Protein AF-A0A1H2H738-F1 (afdb_monomer_lite)

pLDDT: mean 83.58, std 12.41, range [50.72, 97.62]

Foldseek 3Di:
DDDDDDDPPPPPPPDDDDPVRVVVVVVVVVVVVVVVVVCVVVVVVVVVQVVLQVVQVVVVVVVVVQLLVQFQADAGDPPRDGRHQQQDFKAFWQKWFAQPVRDIDSDPPPDPDQGAKIWTWIQGNVQKIKIKIAGRHDPDDDRGDDDDDTPDMDIDIGHGDD

Structure (mmCIF, N/CA/C/O backbone):
data_AF-A0A1H2H738-F1
#
_entry.id   AF-A0A1H2H738-F1
#
loop_
_atom_site.group_PDB
_atom_site.id
_atom_site.type_symbol
_atom_site.label_atom_id
_atom_site.label_alt_id
_atom_site.label_comp_id
_atom_site.label_asym_id
_atom_site.label_entity_id
_atom_site.label_seq_id
_atom_site.pdbx_PDB_ins_code
_atom_site.Cartn_x
_atom_site.Cartn_y
_atom_site.Cartn_z
_atom_site.occupancy
_atom_site.B_iso_or_equiv
_atom_site.auth_seq_id
_atom_site.auth_comp_id
_atom_site.auth_asym_id
_atom_site.auth_atom_id
_atom_site.pdbx_PDB_model_num
ATOM 1 N N . MET A 1 1 ? -64.161 -41.188 53.982 1.00 50.72 1 MET A N 1
ATOM 2 C CA . MET A 1 1 ? -62.906 -40.447 54.240 1.00 50.72 1 MET A CA 1
ATOM 3 C C . MET A 1 1 ? -62.630 -39.533 53.056 1.00 50.72 1 MET A C 1
ATOM 5 O O . MET A 1 1 ? -62.429 -40.047 51.968 1.00 50.72 1 MET A O 1
ATOM 9 N N . SER A 1 2 ? -62.674 -38.210 53.239 1.00 53.75 2 SER A N 1
ATOM 10 C CA . SER A 1 2 ? -62.308 -37.240 52.195 1.00 53.75 2 SER A CA 1
ATOM 11 C C . SER A 1 2 ? -60.910 -36.703 52.495 1.00 53.75 2 SER A C 1
ATOM 13 O O . SER A 1 2 ? -60.667 -36.230 53.605 1.00 53.75 2 SER A O 1
ATOM 15 N N . VAL A 1 3 ? -59.985 -36.837 51.545 1.00 65.88 3 VAL A N 1
ATOM 16 C CA . VAL A 1 3 ? -58.597 -36.375 51.671 1.00 65.88 3 VAL A CA 1
ATOM 17 C C . VAL A 1 3 ? -58.499 -35.010 50.997 1.00 65.88 3 VAL A C 1
ATOM 19 O O . VAL A 1 3 ? -58.691 -34.896 49.789 1.00 65.88 3 VAL A O 1
ATOM 22 N N . ASN A 1 4 ? -58.237 -33.965 51.781 1.00 63.06 4 ASN A N 1
ATOM 23 C CA . ASN A 1 4 ? -58.072 -32.605 51.278 1.00 63.06 4 ASN A CA 1
ATOM 24 C C . ASN A 1 4 ? -56.611 -32.395 50.847 1.00 63.06 4 ASN A C 1
ATOM 26 O O . ASN A 1 4 ? -55.714 -32.308 51.687 1.00 63.06 4 ASN A O 1
ATOM 30 N N . VAL A 1 5 ? -56.365 -32.350 49.536 1.00 67.81 5 VAL A N 1
ATOM 31 C CA . VAL A 1 5 ? -55.048 -32.042 48.963 1.00 67.81 5 VAL A CA 1
ATOM 32 C C . VAL A 1 5 ? -54.932 -30.526 48.819 1.00 67.81 5 VAL A C 1
ATOM 34 O O . VAL A 1 5 ? -55.470 -29.923 47.895 1.00 67.81 5 VAL A O 1
ATOM 37 N N . GLY A 1 6 ? -54.228 -29.901 49.763 1.00 60.22 6 GLY A N 1
ATOM 38 C CA . GLY A 1 6 ? -53.941 -28.469 49.741 1.00 60.22 6 GLY A CA 1
ATOM 39 C C . GLY A 1 6 ? -52.920 -28.105 48.662 1.00 60.22 6 GLY A C 1
ATOM 40 O O . GLY A 1 6 ? -51.715 -28.297 48.840 1.00 60.22 6 GLY A O 1
ATOM 41 N N . SER A 1 7 ? -53.398 -27.528 47.562 1.00 71.12 7 SER A N 1
ATOM 42 C CA . SER A 1 7 ? -52.594 -26.955 46.480 1.00 71.12 7 SER A CA 1
ATOM 43 C C . SER A 1 7 ? -51.772 -25.761 46.983 1.00 71.12 7 SER A C 1
ATOM 45 O O . SER A 1 7 ? -52.271 -24.639 47.085 1.00 71.12 7 SER A O 1
ATOM 47 N N . ARG A 1 8 ? -50.488 -25.971 47.299 1.00 69.00 8 ARG A N 1
ATOM 48 C CA . ARG A 1 8 ? -49.566 -24.875 47.635 1.00 69.00 8 ARG A CA 1
ATOM 49 C C . ARG A 1 8 ? -49.200 -24.102 46.368 1.00 69.00 8 ARG A C 1
ATOM 51 O O . ARG A 1 8 ? -48.301 -24.486 45.627 1.00 69.00 8 ARG A O 1
ATOM 58 N N . HIS A 1 9 ? -49.886 -22.985 46.147 1.00 66.25 9 HIS A N 1
ATOM 59 C CA . HIS A 1 9 ? -49.527 -21.981 45.149 1.00 66.25 9 HIS A CA 1
ATOM 60 C C . HIS A 1 9 ? -48.163 -21.368 45.515 1.00 66.25 9 HIS A C 1
ATOM 62 O O . HIS A 1 9 ? -48.069 -20.446 46.327 1.00 66.25 9 HIS A O 1
ATOM 68 N N . ARG A 1 10 ? -47.075 -21.893 44.942 1.00 68.75 10 ARG A N 1
ATOM 69 C CA . ARG A 1 10 ? -45.748 -21.280 45.044 1.00 68.75 10 ARG A CA 1
ATOM 70 C C . ARG A 1 10 ? -45.745 -20.057 44.127 1.00 68.75 10 ARG A C 1
ATOM 72 O O . ARG A 1 10 ? -45.420 -20.166 42.951 1.00 68.75 10 ARG A O 1
ATOM 79 N N . ARG A 1 11 ? -46.150 -18.893 44.650 1.00 65.06 11 ARG A N 1
ATOM 80 C CA . ARG A 1 11 ? -45.947 -17.622 43.945 1.00 65.06 11 ARG A CA 1
ATOM 81 C C . ARG A 1 11 ? -44.444 -17.439 43.763 1.00 65.06 11 ARG A C 1
ATOM 83 O O . ARG A 1 11 ? -43.725 -17.182 44.725 1.00 65.06 11 ARG A O 1
ATOM 90 N N . ILE A 1 12 ? -43.971 -17.603 42.534 1.00 63.97 12 ILE A N 1
ATOM 91 C CA . ILE A 1 12 ? -42.667 -17.099 42.126 1.00 63.97 12 ILE A CA 1
ATOM 92 C C . ILE A 1 12 ? -42.844 -15.582 42.132 1.00 63.97 12 ILE A C 1
ATOM 94 O O . ILE A 1 12 ? -43.450 -15.018 41.227 1.00 63.97 12 ILE A O 1
ATOM 98 N N . GLY A 1 13 ? -42.470 -14.940 43.238 1.00 59.34 13 GLY A N 1
ATOM 99 C CA . GLY A 1 13 ? -42.546 -13.491 43.349 1.00 59.34 13 GLY A CA 1
ATOM 100 C C . GLY A 1 13 ? -41.673 -12.872 42.265 1.00 59.34 13 GLY A C 1
ATOM 101 O O . GLY A 1 1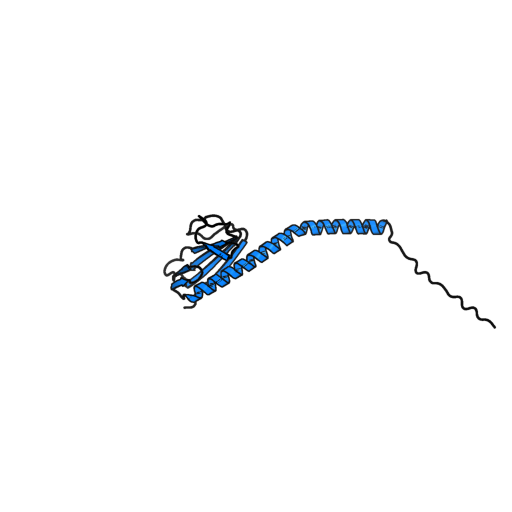3 ? -40.477 -13.157 42.218 1.00 59.34 13 GLY A O 1
ATOM 102 N N . SER A 1 14 ? -42.269 -12.050 41.402 1.00 64.94 14 SER A N 1
ATOM 103 C CA . SER A 1 14 ? -41.533 -11.205 40.466 1.00 64.94 14 SER A CA 1
ATOM 104 C C . SER A 1 14 ? -40.658 -10.253 41.273 1.00 64.94 14 SER A C 1
ATOM 106 O O . SER A 1 14 ? -41.119 -9.232 41.780 1.00 64.94 14 SER A O 1
ATOM 108 N N . ARG A 1 15 ? -39.394 -10.633 41.451 1.00 68.19 15 ARG A N 1
ATOM 109 C CA . ARG A 1 15 ? -38.356 -9.781 42.020 1.00 68.19 15 ARG A CA 1
ATOM 110 C C . ARG A 1 15 ? -38.026 -8.729 40.967 1.00 68.19 15 ARG A C 1
ATOM 112 O O . ARG A 1 15 ? -37.315 -9.017 40.013 1.00 68.19 15 ARG A O 1
ATOM 119 N N . GLY A 1 16 ? -38.631 -7.551 41.100 1.00 73.75 16 GLY A N 1
ATOM 120 C CA . GLY A 1 16 ? -38.222 -6.374 40.340 1.00 73.75 16 GLY A CA 1
ATOM 121 C C . GLY A 1 16 ? -36.815 -5.937 40.749 1.00 73.75 16 GLY A C 1
ATOM 122 O O . GLY A 1 16 ? -36.393 -6.189 41.879 1.00 73.75 16 GLY A O 1
ATOM 123 N N . PHE A 1 17 ? -36.099 -5.296 39.829 1.00 75.00 17 PHE A N 1
ATOM 124 C CA . PHE A 1 17 ? -34.783 -4.720 40.098 1.00 75.00 17 PHE A CA 1
ATOM 125 C C . PHE A 1 17 ? -34.883 -3.625 41.166 1.00 75.00 17 PHE A C 1
ATOM 127 O O . PHE A 1 17 ? -35.799 -2.800 41.137 1.00 75.00 17 PHE A O 1
ATOM 134 N N . ASN A 1 18 ? -33.943 -3.610 42.112 1.00 88.75 18 ASN A N 1
ATOM 135 C CA . ASN A 1 18 ? -33.867 -2.537 43.102 1.00 88.75 18 ASN A CA 1
ATOM 136 C C . ASN A 1 18 ? -33.343 -1.246 42.439 1.00 88.75 18 ASN A C 1
ATOM 138 O O . ASN A 1 18 ? -32.541 -1.298 41.507 1.00 88.75 18 ASN A O 1
ATOM 142 N N . LEU A 1 19 ? -33.737 -0.077 42.952 1.00 88.38 19 LEU A N 1
ATOM 143 C CA . LEU A 1 19 ? -33.261 1.231 42.485 1.00 88.38 19 LEU A CA 1
ATOM 144 C C . LEU A 1 19 ? -31.725 1.308 42.486 1.00 88.38 19 LEU A C 1
ATOM 146 O O . LEU A 1 19 ? -31.130 1.813 41.539 1.00 88.38 19 LEU A O 1
ATOM 150 N N . VAL A 1 20 ? -31.080 0.765 43.526 1.00 92.69 20 VAL A N 1
ATOM 151 C CA . VAL A 1 20 ? -29.611 0.737 43.636 1.00 92.69 20 VAL A CA 1
ATOM 152 C C . VAL A 1 20 ? -28.961 -0.133 42.557 1.00 92.69 20 VAL A C 1
ATOM 154 O O . VAL A 1 20 ? -27.897 0.203 42.051 1.00 92.69 20 VAL A O 1
ATOM 157 N N . GLU A 1 21 ? -29.612 -1.229 42.168 1.00 90.81 21 GLU A N 1
ATOM 158 C CA . GLU A 1 21 ? -29.118 -2.150 41.145 1.00 90.81 21 GLU A CA 1
ATOM 159 C C . GLU A 1 21 ? -29.210 -1.510 39.757 1.00 90.81 21 GLU A C 1
ATOM 161 O O . GLU A 1 21 ? -28.243 -1.542 38.998 1.00 90.81 21 GLU A O 1
ATOM 166 N N . LEU A 1 22 ? -30.326 -0.832 39.464 1.00 92.88 22 LEU A N 1
ATOM 167 C CA . LEU A 1 22 ? -30.471 -0.032 38.246 1.00 92.88 22 LEU A CA 1
ATOM 168 C C . LEU A 1 22 ? -29.489 1.144 38.208 1.00 92.88 22 LEU A C 1
ATOM 170 O O . LEU A 1 22 ? -28.896 1.394 37.163 1.00 92.88 22 LEU A O 1
ATOM 174 N N . ALA A 1 23 ? -29.275 1.842 39.326 1.00 94.12 23 ALA A N 1
ATOM 175 C CA . ALA A 1 23 ? -28.329 2.955 39.395 1.00 94.12 23 ALA A CA 1
ATOM 176 C C . ALA A 1 23 ? -26.880 2.495 39.160 1.00 94.12 23 ALA A C 1
ATOM 178 O O . ALA A 1 23 ? -26.155 3.124 38.388 1.00 94.12 23 ALA A O 1
ATOM 179 N N . LEU A 1 24 ? -26.471 1.371 39.763 1.00 94.44 24 LEU A N 1
ATOM 180 C CA . LEU A 1 24 ? -25.158 0.772 39.509 1.00 94.44 24 LEU A CA 1
ATOM 181 C C . LEU A 1 24 ? -25.030 0.287 38.062 1.00 94.44 24 LEU A C 1
ATOM 183 O O . LEU A 1 24 ? -24.020 0.563 37.417 1.00 94.44 24 LEU A O 1
ATOM 187 N N . SER A 1 25 ? -26.056 -0.377 37.526 1.00 95.69 25 SER A N 1
ATOM 188 C CA . SER A 1 25 ? -26.073 -0.841 36.135 1.00 95.69 25 SER A CA 1
ATOM 189 C C . SER A 1 25 ? -25.942 0.321 35.148 1.00 95.69 25 SER A C 1
ATOM 191 O O . SER A 1 25 ? -25.113 0.270 34.239 1.00 95.69 25 SER A O 1
ATOM 193 N N . LEU A 1 26 ? -26.690 1.406 35.363 1.00 94.94 26 LEU A N 1
ATOM 194 C CA . LEU A 1 26 ? -26.627 2.598 34.523 1.00 94.94 26 LEU A CA 1
ATOM 195 C C . LEU A 1 26 ? -25.274 3.313 34.640 1.00 94.94 26 LEU A C 1
ATOM 197 O O . LEU A 1 26 ? -24.753 3.788 33.631 1.00 94.94 26 LEU A O 1
ATOM 201 N N . GLY A 1 27 ? -24.675 3.353 35.834 1.00 96.19 27 GLY A N 1
ATOM 202 C CA . GLY A 1 27 ? -23.329 3.892 36.040 1.00 96.19 27 GLY A CA 1
ATOM 203 C C . GLY A 1 27 ? -22.264 3.119 35.257 1.00 96.19 27 GLY A C 1
ATOM 204 O O . GLY A 1 27 ? -21.468 3.719 34.534 1.00 96.19 27 GLY A O 1
ATOM 205 N N . ILE A 1 28 ? -22.297 1.785 35.327 1.00 96.50 28 ILE A N 1
ATOM 206 C CA . ILE A 1 28 ? -21.376 0.909 34.584 1.00 96.50 28 ILE A CA 1
ATOM 207 C C . ILE A 1 28 ? -21.613 1.032 33.073 1.00 96.50 28 ILE A C 1
ATOM 209 O O . ILE A 1 28 ? -20.661 1.189 32.311 1.00 96.50 28 ILE A O 1
ATOM 213 N N . CYS A 1 29 ? -22.873 1.026 32.631 1.00 96.94 29 CYS A N 1
ATOM 214 C CA . CYS A 1 29 ? -23.233 1.179 31.221 1.00 96.94 29 CYS A CA 1
ATOM 215 C C . CYS A 1 29 ? -22.726 2.512 30.649 1.00 96.94 29 CYS A C 1
ATOM 217 O O . CYS A 1 29 ? -22.099 2.536 29.590 1.00 96.94 29 CYS A O 1
ATOM 219 N N . SER A 1 30 ? -22.917 3.611 31.387 1.00 96.88 30 SER A N 1
ATOM 220 C CA . SER A 1 30 ? -22.435 4.939 30.991 1.00 96.88 30 SER A CA 1
ATOM 221 C C . SER A 1 30 ? -20.913 4.962 30.838 1.00 96.88 30 SER A C 1
ATOM 223 O O . SER A 1 30 ? -20.400 5.482 29.848 1.00 96.88 30 SER A O 1
ATOM 225 N N . PHE A 1 31 ? -20.187 4.336 31.770 1.00 96.88 31 PHE A N 1
ATOM 226 C CA . PHE A 1 31 ? -18.734 4.193 31.682 1.00 96.88 31 PHE A CA 1
ATOM 227 C C . PHE A 1 31 ? -18.301 3.397 30.437 1.00 96.88 31 PHE A C 1
ATOM 229 O O . PHE A 1 31 ? -17.407 3.828 29.707 1.00 96.88 31 PHE A O 1
ATOM 236 N N . CYS A 1 32 ? -18.974 2.283 30.133 1.00 97.12 32 CYS A N 1
ATOM 237 C CA . CYS A 1 32 ? -18.697 1.490 28.933 1.00 97.12 32 CYS A CA 1
ATOM 238 C C . CYS A 1 32 ? -18.953 2.266 27.631 1.00 97.12 32 CYS A C 1
ATOM 240 O O . CYS A 1 32 ? -18.132 2.200 26.716 1.00 97.12 32 CYS A O 1
ATOM 242 N N . ILE A 1 33 ? -20.057 3.017 27.538 1.00 97.62 33 ILE A N 1
ATOM 243 C CA . ILE A 1 33 ? -20.389 3.812 26.343 1.00 97.62 33 ILE A CA 1
ATOM 244 C C . ILE A 1 33 ? -19.299 4.854 26.071 1.00 97.62 33 ILE A C 1
ATOM 246 O O . ILE A 1 33 ? -18.874 4.995 24.926 1.00 97.62 33 ILE A O 1
ATOM 250 N N . ILE A 1 34 ? -18.789 5.531 27.106 1.00 97.31 34 ILE A N 1
ATOM 251 C CA . ILE A 1 34 ? -17.680 6.490 26.966 1.00 97.31 34 ILE A CA 1
ATOM 252 C C . ILE A 1 34 ? -16.434 5.796 26.398 1.00 97.31 34 ILE A C 1
ATOM 254 O O . ILE A 1 34 ? -15.813 6.314 25.468 1.00 97.31 34 ILE A O 1
ATOM 258 N N . GLY A 1 35 ? -16.106 4.601 26.901 1.00 97.12 35 GLY A N 1
ATOM 259 C CA . GLY A 1 35 ? -14.993 3.801 26.386 1.00 97.12 35 GLY A CA 1
ATOM 260 C C . GLY A 1 35 ? -15.140 3.454 24.900 1.00 97.12 35 GLY A C 1
ATOM 261 O O . GLY A 1 35 ? -14.203 3.638 24.124 1.00 97.12 35 GLY A O 1
ATOM 262 N N . ILE A 1 36 ? -16.328 3.014 24.474 1.00 96.88 36 ILE A N 1
ATOM 263 C CA . ILE A 1 36 ? -16.612 2.679 23.067 1.00 96.88 36 ILE A CA 1
ATOM 264 C C . ILE A 1 36 ? -16.521 3.921 22.174 1.00 96.88 36 ILE A C 1
ATOM 266 O O . ILE A 1 36 ? -15.928 3.861 21.098 1.00 96.88 36 ILE A O 1
ATOM 270 N N . MET A 1 37 ? -17.060 5.056 22.621 1.00 97.00 37 MET A N 1
ATOM 271 C CA . MET A 1 37 ? -16.995 6.308 21.862 1.00 97.00 37 MET A CA 1
ATOM 272 C C . MET A 1 37 ? -15.552 6.799 21.689 1.00 97.00 37 MET A C 1
ATOM 274 O O . MET A 1 37 ? -15.213 7.315 20.627 1.00 97.00 37 MET A O 1
ATOM 278 N N . GLY A 1 38 ? -14.683 6.572 22.680 1.00 95.56 38 GLY A N 1
ATOM 279 C CA . GLY A 1 38 ? -13.246 6.841 22.563 1.00 95.56 38 GLY A CA 1
ATOM 280 C C . GLY A 1 38 ? -12.525 5.931 21.561 1.00 95.56 38 GLY A C 1
ATOM 281 O O . GLY A 1 38 ? -11.568 6.360 20.918 1.00 95.56 38 GLY A O 1
ATOM 282 N N . LEU A 1 39 ? -13.001 4.695 21.380 1.00 96.81 39 LEU A N 1
ATOM 283 C CA . LEU A 1 39 ? -12.436 3.724 20.434 1.00 96.81 39 LEU A CA 1
ATOM 284 C C . LEU A 1 39 ? -12.973 3.867 19.003 1.00 96.81 39 LEU A C 1
ATOM 286 O O . LEU A 1 39 ? -12.301 3.453 18.058 1.00 96.81 39 LEU A O 1
ATOM 290 N N . LEU A 1 40 ? -14.150 4.468 18.817 1.00 97.19 40 LEU A N 1
ATOM 291 C CA . LEU A 1 40 ? -14.763 4.670 17.502 1.00 97.19 40 LEU A CA 1
ATOM 292 C C . LEU A 1 40 ? -13.830 5.351 16.475 1.00 97.19 40 LEU A C 1
ATOM 294 O O . LEU A 1 40 ? -13.664 4.791 15.388 1.00 97.19 40 LEU A O 1
ATOM 298 N N . PRO A 1 41 ? -13.189 6.506 16.761 1.00 94.62 41 PRO A N 1
ATOM 299 C CA . PRO A 1 41 ? -12.305 7.147 15.786 1.00 94.62 41 PRO A CA 1
ATOM 300 C C . PRO A 1 41 ? -11.082 6.285 15.449 1.00 94.62 41 PRO A C 1
ATOM 302 O O . PRO A 1 41 ? -10.638 6.286 14.303 1.00 94.62 41 PRO A O 1
ATOM 305 N N . ILE A 1 42 ? -10.579 5.508 16.415 1.00 95.81 42 ILE A N 1
ATOM 306 C CA . ILE A 1 42 ? -9.446 4.596 16.217 1.00 95.81 42 ILE A CA 1
ATOM 307 C C . ILE A 1 42 ? -9.848 3.492 15.237 1.00 95.81 42 ILE A C 1
ATOM 309 O O . ILE A 1 42 ? -9.169 3.286 14.235 1.00 95.81 42 ILE A O 1
ATOM 313 N N . GLY A 1 43 ? -10.996 2.845 15.466 1.00 95.06 43 GLY A N 1
ATOM 314 C CA . GLY A 1 43 ? -11.511 1.807 14.573 1.00 95.06 43 GLY A CA 1
ATOM 315 C C . GLY A 1 43 ? -11.767 2.314 13.151 1.00 95.06 43 GLY A C 1
ATOM 316 O O . GLY A 1 43 ? -11.418 1.636 12.184 1.00 95.06 43 GLY A O 1
ATOM 317 N N . LEU A 1 44 ? -12.316 3.526 13.009 1.00 96.00 44 LEU A N 1
ATOM 318 C CA . LEU A 1 44 ? -12.535 4.147 11.701 1.00 96.00 44 LEU A CA 1
ATOM 319 C C . LEU A 1 44 ? -11.219 4.446 10.977 1.00 96.00 44 LEU A C 1
ATOM 321 O O . LEU A 1 44 ? -11.116 4.165 9.784 1.00 96.00 44 LEU A O 1
ATOM 325 N N . ASN A 1 45 ? -10.213 4.986 11.669 1.00 93.19 45 ASN A N 1
ATOM 326 C CA . ASN A 1 45 ? -8.928 5.285 11.041 1.00 93.19 45 ASN A CA 1
ATOM 327 C C . ASN A 1 45 ? -8.200 4.001 10.623 1.00 93.19 45 ASN A C 1
ATOM 329 O O . ASN A 1 45 ? -7.794 3.878 9.473 1.00 93.19 45 ASN A O 1
ATOM 333 N N . THR A 1 46 ? -8.153 2.995 11.503 1.00 94.44 46 THR A N 1
ATOM 334 C CA . THR A 1 46 ? -7.571 1.680 11.190 1.00 94.44 46 THR A CA 1
ATOM 335 C C . THR A 1 46 ? -8.268 1.007 10.009 1.00 94.44 46 THR A C 1
ATOM 337 O O . THR A 1 46 ? -7.603 0.410 9.162 1.00 94.44 46 THR A O 1
ATOM 340 N N . ASN A 1 47 ? -9.597 1.108 9.915 1.00 95.06 47 ASN A N 1
ATOM 341 C CA . ASN A 1 47 ? -10.333 0.568 8.776 1.00 95.06 47 ASN A CA 1
ATOM 342 C C . ASN A 1 47 ? -9.932 1.267 7.468 1.00 95.06 47 ASN A C 1
ATOM 344 O O . ASN A 1 47 ? -9.612 0.588 6.494 1.00 95.06 47 ASN A O 1
ATOM 348 N N . ARG A 1 48 ? -9.877 2.605 7.461 1.00 92.31 48 ARG A N 1
ATOM 349 C CA . ARG A 1 48 ? -9.460 3.390 6.287 1.00 92.31 48 ARG A CA 1
ATOM 350 C C . ARG A 1 48 ? -8.030 3.066 5.864 1.00 92.31 48 ARG A C 1
ATOM 352 O O . ARG A 1 48 ? -7.788 2.882 4.675 1.00 92.31 48 ARG A O 1
ATOM 359 N N . ASP A 1 49 ? -7.121 2.932 6.824 1.00 91.69 49 ASP A N 1
ATOM 360 C CA . ASP A 1 49 ? -5.728 2.565 6.563 1.00 91.69 49 ASP A CA 1
ATOM 361 C C . ASP A 1 49 ? -5.616 1.146 5.989 1.00 91.69 49 ASP A C 1
ATOM 363 O O . ASP A 1 49 ? -4.884 0.926 5.027 1.00 91.69 49 ASP A O 1
ATOM 367 N N . THR A 1 50 ? -6.397 0.193 6.507 1.00 94.25 50 THR A N 1
ATOM 368 C CA . THR A 1 50 ? -6.428 -1.193 6.004 1.00 94.25 50 THR A CA 1
ATOM 369 C C . THR A 1 50 ? -6.974 -1.266 4.577 1.00 94.25 50 THR A C 1
ATOM 371 O O . THR A 1 50 ? -6.438 -1.996 3.738 1.00 94.25 50 THR A O 1
ATOM 374 N N . VAL A 1 51 ? -8.029 -0.500 4.276 1.00 94.31 51 VAL A N 1
ATOM 375 C CA . VAL A 1 51 ? -8.577 -0.384 2.916 1.00 94.31 51 VAL A CA 1
ATOM 376 C C . VAL A 1 51 ? -7.521 0.195 1.979 1.00 94.31 51 VAL A C 1
ATOM 378 O O . VAL A 1 51 ? -7.224 -0.412 0.950 1.00 94.31 51 VAL A O 1
ATOM 381 N N . ALA A 1 52 ? -6.884 1.302 2.368 1.00 92.88 52 ALA A N 1
ATOM 382 C CA . ALA A 1 52 ? -5.850 1.939 1.563 1.00 92.88 52 ALA A CA 1
ATOM 383 C C . ALA A 1 52 ? -4.639 1.025 1.325 1.00 92.88 52 ALA A C 1
ATOM 385 O O . ALA A 1 52 ? -4.131 0.942 0.208 1.00 92.88 52 ALA A O 1
ATOM 386 N N . GLN A 1 53 ? -4.218 0.270 2.340 1.00 94.31 53 GLN A N 1
ATOM 387 C CA . GLN A 1 53 ? -3.142 -0.711 2.219 1.00 94.31 53 GLN A CA 1
ATOM 388 C C . GLN A 1 53 ? -3.518 -1.870 1.285 1.00 94.31 53 GLN A C 1
ATOM 390 O O . GLN A 1 53 ? -2.678 -2.343 0.517 1.00 94.31 53 GLN A O 1
ATOM 395 N N . THR A 1 54 ? -4.773 -2.322 1.318 1.00 95.56 54 THR A N 1
ATOM 39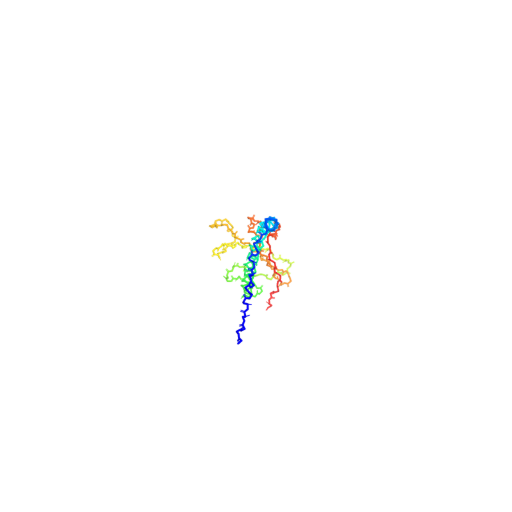6 C CA . THR A 1 54 ? -5.269 -3.384 0.429 1.00 95.56 54 THR A CA 1
ATOM 397 C C . THR A 1 54 ? -5.280 -2.919 -1.027 1.00 95.56 54 THR A C 1
ATOM 399 O O . THR A 1 54 ? -4.808 -3.639 -1.911 1.00 95.56 54 THR A O 1
ATOM 402 N N . GLU A 1 55 ? -5.755 -1.699 -1.283 1.00 94.44 55 GLU A N 1
ATOM 403 C CA . GLU A 1 55 ? -5.720 -1.089 -2.615 1.00 94.44 55 GLU A CA 1
ATOM 404 C C . GLU A 1 55 ? -4.279 -0.867 -3.094 1.00 94.44 55 GLU A C 1
ATOM 406 O O . GLU A 1 55 ? -3.940 -1.247 -4.217 1.00 94.44 55 GLU A O 1
ATOM 411 N N . ALA A 1 56 ? -3.398 -0.352 -2.231 1.00 93.81 56 ALA A N 1
ATOM 412 C CA . ALA A 1 56 ? -1.979 -0.172 -2.528 1.00 93.81 56 ALA A CA 1
ATOM 413 C C . ALA A 1 56 ? -1.289 -1.496 -2.890 1.00 93.81 56 ALA A C 1
ATOM 415 O O . ALA A 1 56 ? -0.557 -1.564 -3.879 1.00 93.81 56 ALA A O 1
ATOM 416 N N . ALA A 1 57 ? -1.569 -2.575 -2.153 1.00 94.94 57 ALA A N 1
ATOM 417 C CA . ALA A 1 57 ? -1.069 -3.906 -2.483 1.00 94.94 57 ALA A CA 1
ATOM 418 C C . ALA A 1 57 ? -1.591 -4.395 -3.846 1.00 94.94 57 ALA A C 1
ATOM 420 O O . ALA A 1 57 ? -0.847 -5.020 -4.604 1.00 94.94 57 ALA A O 1
ATOM 421 N N . GLY A 1 58 ? -2.845 -4.084 -4.190 1.00 94.69 58 GLY A N 1
ATOM 422 C CA . GLY A 1 58 ? -3.411 -4.336 -5.517 1.00 94.69 58 GLY A CA 1
ATOM 423 C C . GLY A 1 58 ? -2.670 -3.590 -6.632 1.00 94.69 58 GLY A C 1
ATOM 424 O O . GLY A 1 58 ? -2.312 -4.200 -7.641 1.00 94.69 58 GLY A O 1
ATOM 425 N N . ILE A 1 59 ? -2.372 -2.304 -6.426 1.00 93.75 59 ILE A N 1
ATOM 426 C CA . ILE A 1 59 ? -1.595 -1.475 -7.363 1.00 93.75 59 ILE A CA 1
ATOM 427 C C . ILE A 1 59 ? -0.193 -2.059 -7.561 1.00 93.75 59 ILE A C 1
ATOM 429 O O . ILE A 1 59 ? 0.239 -2.226 -8.701 1.00 93.75 59 ILE A O 1
ATOM 433 N N . VAL A 1 60 ? 0.500 -2.436 -6.480 1.00 94.62 60 VAL A N 1
ATOM 434 C CA . VAL A 1 60 ? 1.829 -3.063 -6.571 1.00 94.62 60 VAL A CA 1
ATOM 435 C C . VAL A 1 60 ? 1.774 -4.368 -7.354 1.00 94.62 60 VAL A C 1
ATOM 437 O O . VAL A 1 60 ? 2.586 -4.568 -8.252 1.00 94.62 60 VAL A O 1
ATOM 440 N N . ARG A 1 61 ? 0.805 -5.247 -7.073 1.00 93.94 61 ARG A N 1
ATOM 441 C CA . ARG A 1 61 ? 0.645 -6.510 -7.816 1.00 93.94 61 ARG A CA 1
ATOM 442 C C . ARG A 1 61 ? 0.425 -6.264 -9.308 1.00 93.94 61 ARG A C 1
ATOM 444 O O . ARG A 1 61 ? 1.029 -6.950 -10.127 1.00 93.94 61 ARG A O 1
ATOM 451 N N . ALA A 1 62 ? -0.397 -5.275 -9.659 1.00 92.81 62 ALA A N 1
ATOM 452 C CA . ALA A 1 62 ? -0.619 -4.893 -11.049 1.00 92.81 62 ALA A CA 1
ATOM 453 C C . ALA A 1 62 ? 0.659 -4.348 -11.707 1.00 92.81 62 ALA A C 1
ATOM 455 O O . ALA A 1 62 ? 0.942 -4.697 -12.850 1.00 92.81 62 ALA A O 1
ATOM 456 N N . ALA A 1 63 ? 1.438 -3.528 -10.995 1.00 92.19 63 ALA A N 1
ATOM 457 C CA . ALA A 1 63 ? 2.701 -2.985 -11.489 1.00 92.19 63 ALA A CA 1
ATOM 458 C C . ALA A 1 63 ? 3.754 -4.084 -11.696 1.00 92.19 63 ALA A C 1
ATOM 460 O O . ALA A 1 63 ? 4.377 -4.136 -12.753 1.00 92.19 63 ALA A O 1
ATOM 461 N N . VAL A 1 64 ? 3.908 -5.005 -10.737 1.00 92.12 64 VAL A N 1
ATOM 462 C CA . VAL A 1 64 ? 4.803 -6.167 -10.868 1.00 92.12 64 VAL A CA 1
ATOM 463 C C . VAL A 1 64 ? 4.416 -7.009 -12.082 1.00 92.12 64 VAL A C 1
ATOM 465 O O . VAL A 1 64 ? 5.280 -7.324 -12.895 1.00 92.12 64 VAL A O 1
ATOM 468 N N . ALA A 1 65 ? 3.130 -7.335 -12.239 1.00 91.88 65 ALA A N 1
ATOM 469 C CA . ALA A 1 65 ? 2.656 -8.116 -13.378 1.00 91.88 65 ALA A CA 1
ATOM 470 C C . ALA A 1 65 ? 2.924 -7.406 -14.717 1.00 91.88 65 ALA A C 1
ATOM 472 O O . ALA A 1 65 ? 3.373 -8.045 -15.662 1.00 91.88 65 ALA A O 1
ATOM 473 N N . ASP A 1 66 ? 2.695 -6.090 -14.795 1.00 91.88 66 ASP A N 1
ATOM 474 C CA . ASP A 1 66 ? 2.953 -5.292 -16.002 1.00 91.88 66 ASP A CA 1
ATOM 475 C C . ASP A 1 66 ? 4.453 -5.251 -16.347 1.00 91.88 66 ASP A C 1
ATOM 477 O O . ASP A 1 66 ? 4.822 -5.428 -17.505 1.00 91.88 66 ASP A O 1
ATOM 481 N N . ILE A 1 67 ? 5.330 -5.114 -15.347 1.00 90.62 67 ILE A N 1
ATOM 482 C CA . ILE A 1 67 ? 6.791 -5.162 -15.527 1.00 90.62 67 ILE A CA 1
ATOM 483 C C . ILE A 1 67 ? 7.246 -6.546 -16.008 1.00 90.62 67 ILE A C 1
ATOM 485 O O . ILE A 1 67 ? 8.063 -6.640 -16.923 1.00 90.62 67 ILE A O 1
ATOM 489 N N . GLN A 1 68 ? 6.681 -7.620 -15.451 1.00 89.25 68 GLN A N 1
ATOM 490 C CA . GLN A 1 68 ? 7.007 -8.994 -15.846 1.00 89.25 68 GLN A CA 1
ATOM 491 C C . GLN A 1 68 ? 6.664 -9.301 -17.311 1.00 89.25 68 GLN A C 1
ATOM 493 O O . GLN A 1 68 ? 7.274 -10.196 -17.889 1.00 89.25 68 GLN A O 1
ATOM 498 N N . THR A 1 69 ? 5.750 -8.554 -17.944 1.00 90.12 69 THR A N 1
ATOM 499 C CA . THR A 1 69 ? 5.433 -8.752 -19.373 1.00 90.12 69 THR A CA 1
ATOM 500 C C . THR A 1 69 ? 6.551 -8.328 -20.328 1.00 90.12 69 THR A C 1
ATOM 502 O O . THR A 1 69 ? 6.552 -8.749 -21.482 1.00 90.12 69 THR A O 1
ATOM 505 N N . VAL A 1 70 ? 7.491 -7.495 -19.869 1.00 87.38 70 VAL A N 1
ATOM 506 C CA . VAL A 1 70 ? 8.492 -6.833 -20.722 1.00 87.38 70 VAL A CA 1
ATOM 507 C C . VAL A 1 70 ? 9.893 -7.444 -20.575 1.00 87.38 70 VAL A C 1
ATOM 509 O O . VAL A 1 70 ? 10.761 -7.203 -21.411 1.00 87.38 70 VAL A O 1
ATOM 512 N N . GLY A 1 71 ? 10.135 -8.262 -19.547 1.00 80.12 71 GLY A N 1
ATOM 513 C CA . GLY A 1 71 ? 11.469 -8.801 -19.252 1.00 80.12 71 GLY A CA 1
ATOM 514 C C . GLY A 1 71 ? 12.432 -7.717 -18.749 1.00 80.12 71 GLY A C 1
ATOM 515 O O . GLY A 1 71 ? 12.023 -6.800 -18.041 1.00 80.12 71 GLY A O 1
ATOM 516 N N . SER A 1 72 ? 13.722 -7.802 -19.088 1.00 78.25 72 SER A N 1
ATOM 517 C CA . SER A 1 72 ? 14.767 -6.924 -18.522 1.00 78.25 72 SER A CA 1
ATOM 518 C C . SER A 1 72 ? 14.904 -5.547 -19.200 1.00 78.25 72 SER A C 1
ATOM 520 O O . SER A 1 72 ? 15.662 -4.695 -18.718 1.00 78.25 72 SER A O 1
ATOM 522 N N . SER A 1 73 ? 14.205 -5.299 -20.317 1.00 85.00 73 SER A N 1
ATOM 523 C CA . SER A 1 73 ? 14.209 -3.999 -20.999 1.00 85.00 73 SER A CA 1
ATOM 524 C C . SER A 1 73 ? 12.979 -3.779 -21.881 1.00 85.00 73 SER A C 1
ATOM 526 O O . SER A 1 73 ? 12.599 -4.653 -22.652 1.00 85.00 73 SER A O 1
ATOM 528 N N . GLY A 1 74 ? 12.391 -2.582 -21.812 1.00 88.50 74 GLY A N 1
ATOM 529 C CA . GLY A 1 74 ? 11.317 -2.148 -22.707 1.00 88.50 74 GLY A CA 1
ATOM 530 C C . GLY A 1 74 ? 10.345 -1.176 -22.041 1.00 88.50 74 GLY A C 1
ATOM 531 O O . GLY A 1 74 ? 10.677 -0.531 -21.046 1.00 88.50 74 GLY A O 1
ATOM 532 N N . ILE A 1 75 ? 9.140 -1.049 -22.600 1.00 90.94 75 ILE A N 1
ATOM 533 C CA . ILE A 1 75 ? 8.076 -0.192 -22.058 1.00 90.94 75 ILE A CA 1
ATOM 534 C C . ILE A 1 75 ? 6.856 -1.049 -21.740 1.00 90.94 75 ILE A C 1
ATOM 536 O O . ILE A 1 75 ? 6.395 -1.806 -22.593 1.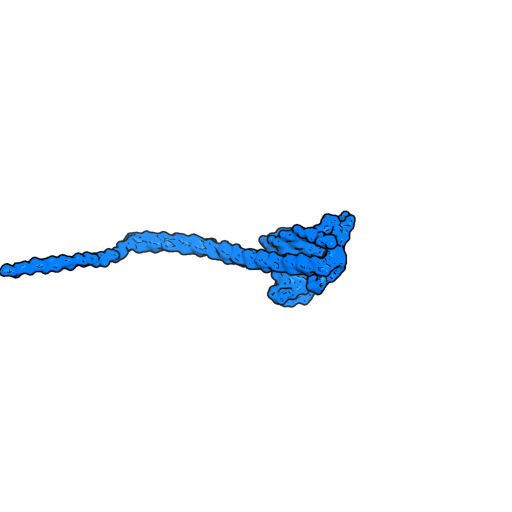00 90.94 75 ILE A O 1
ATOM 540 N N . THR A 1 76 ? 6.319 -0.910 -20.530 1.00 91.06 76 THR A N 1
ATOM 541 C CA . THR A 1 76 ? 5.165 -1.702 -20.098 1.00 91.06 76 THR A CA 1
ATOM 542 C C . THR A 1 76 ? 3.872 -1.290 -20.791 1.00 91.06 76 THR A C 1
ATOM 544 O O . THR A 1 76 ? 3.684 -0.142 -21.209 1.00 91.06 76 THR A O 1
ATOM 547 N N . GLY A 1 77 ? 2.961 -2.251 -20.947 1.00 87.81 77 GLY A N 1
ATOM 548 C CA . GLY A 1 77 ? 1.733 -2.062 -21.710 1.00 87.81 77 GLY A CA 1
ATOM 549 C C . GLY A 1 77 ? 0.754 -1.131 -21.005 1.00 87.81 77 GLY A C 1
ATOM 550 O O . GLY A 1 77 ? 0.221 -0.214 -21.642 1.00 87.81 77 GLY A O 1
ATOM 551 N N . ARG A 1 78 ? 0.546 -1.345 -19.699 1.00 87.69 78 ARG A N 1
ATOM 552 C CA . ARG A 1 78 ? -0.436 -0.603 -18.902 1.00 87.69 78 ARG A CA 1
ATOM 553 C C . ARG A 1 78 ? 0.164 0.707 -18.420 1.00 87.69 78 ARG A C 1
ATOM 555 O O . ARG A 1 78 ? -0.197 1.764 -18.922 1.00 87.69 78 ARG A O 1
ATOM 562 N N . PHE A 1 79 ? 1.128 0.655 -17.513 1.00 88.31 79 PHE A N 1
ATOM 563 C CA . PHE A 1 79 ? 1.622 1.839 -16.810 1.00 88.31 79 PHE A CA 1
ATOM 564 C C . PHE A 1 79 ? 2.636 2.673 -17.603 1.00 88.31 79 PHE A C 1
ATOM 566 O O . PHE A 1 79 ? 3.052 3.726 -17.126 1.00 88.31 79 PHE A O 1
ATOM 573 N N . LYS A 1 80 ? 3.019 2.230 -18.812 1.00 89.25 80 LYS A N 1
ATOM 574 C CA . LYS A 1 80 ? 4.043 2.877 -19.654 1.00 89.25 80 LYS A CA 1
ATOM 575 C C . LYS A 1 80 ? 5.357 3.109 -18.898 1.00 89.25 80 LYS A C 1
ATOM 577 O O . LYS A 1 80 ? 6.069 4.080 -19.150 1.00 89.25 80 LYS A O 1
ATOM 582 N N . LEU A 1 81 ? 5.675 2.203 -17.974 1.00 88.50 81 LEU A N 1
ATOM 583 C CA . LEU A 1 81 ? 6.917 2.221 -17.212 1.00 88.50 81 LEU A CA 1
ATOM 584 C C . LEU A 1 81 ? 8.066 1.846 -18.141 1.00 88.50 81 LEU A C 1
ATOM 586 O O . LEU A 1 81 ? 7.922 0.967 -18.989 1.00 88.50 81 LEU A O 1
ATOM 590 N N . LYS A 1 82 ? 9.211 2.503 -17.976 1.00 88.50 82 LYS A N 1
ATOM 591 C CA . LYS A 1 82 ? 10.418 2.202 -18.745 1.00 88.50 82 LYS A CA 1
ATOM 592 C C . LYS A 1 82 ? 11.245 1.217 -17.935 1.00 88.50 82 LYS A C 1
ATOM 594 O O . LYS A 1 82 ? 11.951 1.610 -17.011 1.00 88.50 82 LYS A O 1
ATOM 599 N N . VAL A 1 83 ? 11.175 -0.051 -18.314 1.00 87.81 83 VAL A N 1
ATOM 600 C CA . VAL A 1 83 ? 12.009 -1.101 -17.740 1.00 87.81 83 VAL A CA 1
ATOM 601 C C . VAL A 1 83 ? 13.410 -0.963 -18.316 1.00 87.81 83 VAL A C 1
ATOM 603 O O . VAL A 1 83 ? 13.614 -1.028 -19.531 1.00 87.81 83 VAL A O 1
ATOM 606 N N . THR A 1 84 ? 14.386 -0.741 -17.444 1.00 79.75 84 THR A N 1
ATOM 607 C CA . THR A 1 84 ? 15.798 -0.692 -17.815 1.00 79.75 84 THR A CA 1
ATOM 608 C C . THR A 1 84 ? 16.596 -1.531 -16.836 1.00 79.75 84 THR A C 1
ATOM 610 O O . THR A 1 84 ? 16.429 -1.406 -15.626 1.00 79.75 84 THR A O 1
ATOM 613 N N . SER A 1 85 ? 17.489 -2.368 -17.352 1.00 67.00 85 SER A N 1
ATOM 614 C CA . SER A 1 85 ? 18.491 -3.025 -16.519 1.00 67.00 85 SER A CA 1
ATOM 615 C C . SER A 1 85 ? 19.494 -1.962 -16.073 1.00 67.00 85 SER A C 1
ATOM 617 O O . SER A 1 85 ? 20.208 -1.389 -16.897 1.00 67.00 85 SER A O 1
ATOM 619 N N . ALA A 1 86 ? 19.500 -1.624 -14.787 1.00 64.81 86 ALA A N 1
ATOM 620 C CA . ALA A 1 86 ? 20.478 -0.706 -14.218 1.00 64.81 86 ALA A CA 1
ATOM 621 C C . ALA A 1 86 ? 21.857 -1.391 -14.209 1.00 64.81 86 ALA A C 1
ATOM 623 O O . ALA A 1 86 ? 22.041 -2.399 -13.536 1.00 64.81 86 ALA A O 1
ATOM 624 N N . SER A 1 87 ? 22.822 -0.877 -14.978 1.00 61.62 87 SER A N 1
ATOM 625 C CA . SER A 1 87 ? 24.141 -1.514 -15.142 1.00 61.62 87 SER A CA 1
ATOM 626 C C . SER A 1 87 ? 25.249 -0.909 -14.271 1.00 61.62 87 SER A C 1
ATOM 628 O O . SER A 1 87 ? 26.293 -1.530 -14.094 1.00 61.62 87 SER A O 1
ATOM 630 N N . SER A 1 88 ? 25.043 0.282 -13.702 1.00 67.94 88 SER A N 1
ATOM 631 C CA . SER A 1 88 ? 26.073 0.993 -12.923 1.00 67.94 88 SER A CA 1
ATOM 632 C C . SER A 1 88 ? 25.545 1.759 -11.706 1.00 67.94 88 SER A C 1
ATOM 634 O O . SER A 1 88 ? 26.309 2.064 -10.791 1.00 67.94 88 SER A O 1
ATOM 636 N N . SER A 1 89 ? 24.251 2.070 -11.652 1.00 74.50 89 SER A N 1
ATOM 637 C CA . SER A 1 89 ? 23.575 2.751 -10.539 1.00 74.50 89 SER A CA 1
ATOM 638 C C . SER A 1 89 ? 22.075 2.491 -10.626 1.00 74.50 89 SER A C 1
ATOM 640 O O . SER A 1 89 ? 21.578 2.194 -11.711 1.00 74.50 89 SER A O 1
ATOM 642 N N . ASP A 1 90 ? 21.368 2.593 -9.502 1.00 83.31 90 ASP A N 1
ATOM 643 C CA . ASP A 1 90 ? 19.911 2.450 -9.481 1.00 83.31 90 ASP A CA 1
ATOM 644 C C . ASP A 1 90 ? 19.261 3.510 -10.383 1.00 83.31 90 ASP A C 1
ATOM 646 O O . ASP A 1 90 ? 19.688 4.667 -10.415 1.00 83.31 90 ASP A O 1
ATOM 650 N N . ALA A 1 91 ? 18.235 3.116 -11.134 1.00 84.94 91 ALA A N 1
ATOM 651 C CA . ALA A 1 91 ? 17.467 4.035 -11.958 1.00 84.94 91 ALA A CA 1
ATOM 652 C C . ALA A 1 91 ? 16.694 5.028 -11.076 1.00 84.94 91 ALA A C 1
ATOM 654 O O . ALA A 1 91 ? 16.212 4.673 -9.998 1.00 84.94 91 ALA A O 1
ATOM 655 N N . ALA A 1 92 ? 16.534 6.262 -11.559 1.00 84.88 92 ALA A N 1
ATOM 656 C CA . ALA A 1 92 ? 15.676 7.243 -10.904 1.00 84.88 92 ALA A CA 1
ATOM 657 C C . ALA A 1 92 ? 14.231 6.707 -10.793 1.00 84.88 92 ALA A C 1
ATOM 659 O O . ALA A 1 92 ? 13.753 6.069 -11.742 1.00 84.88 92 ALA A O 1
ATOM 660 N N . PRO A 1 93 ? 13.531 6.937 -9.664 1.00 87.25 93 PRO A N 1
ATOM 661 C CA . PRO A 1 93 ? 12.159 6.480 -9.496 1.00 87.25 93 PRO A CA 1
ATOM 662 C C . PRO A 1 93 ? 11.224 7.078 -10.551 1.00 87.25 93 PRO A C 1
ATOM 664 O O . PRO A 1 93 ? 11.127 8.288 -10.717 1.00 87.25 93 PRO A O 1
ATOM 667 N N . GLN A 1 94 ? 10.486 6.225 -11.248 1.00 88.50 94 GLN A N 1
ATOM 668 C CA . GLN A 1 94 ? 9.404 6.634 -12.130 1.00 88.50 94 GLN A CA 1
ATOM 669 C C . GLN A 1 94 ? 8.135 6.843 -11.303 1.00 88.50 94 GLN A C 1
ATOM 671 O O . GLN A 1 94 ? 7.640 5.891 -10.698 1.00 88.50 94 GLN A O 1
ATOM 676 N N . THR A 1 95 ? 7.605 8.067 -11.290 1.00 89.00 95 THR A N 1
ATOM 677 C CA . THR A 1 95 ? 6.409 8.422 -10.515 1.00 89.00 95 THR A CA 1
ATOM 678 C C . THR A 1 95 ? 5.137 8.371 -11.361 1.00 89.00 95 THR A C 1
ATOM 680 O O . THR A 1 95 ? 5.059 8.945 -12.449 1.00 89.00 95 THR A O 1
ATOM 683 N N . LEU A 1 96 ? 4.108 7.731 -10.813 1.00 89.44 96 LEU A N 1
ATOM 684 C CA . LEU A 1 96 ? 2.752 7.663 -11.340 1.00 89.44 96 LEU A CA 1
ATOM 685 C C . LEU A 1 96 ? 1.754 8.038 -10.245 1.00 89.44 96 LEU A C 1
ATOM 687 O O . LEU A 1 96 ? 1.849 7.599 -9.101 1.00 89.44 96 LEU A O 1
ATOM 691 N N . TYR A 1 97 ? 0.755 8.821 -10.614 1.00 89.00 97 TYR A N 1
ATOM 692 C CA . TYR A 1 97 ? -0.351 9.217 -9.756 1.00 89.00 97 TYR A CA 1
ATOM 693 C C . TYR A 1 97 ? -1.589 8.428 -10.143 1.00 89.00 97 TYR A C 1
ATOM 695 O O . TYR A 1 97 ? -1.970 8.442 -11.310 1.00 89.00 97 TYR A O 1
ATOM 703 N N . VAL A 1 98 ? -2.207 7.753 -9.176 1.00 90.00 98 VAL A N 1
ATOM 704 C CA . VAL A 1 98 ? -3.421 6.956 -9.375 1.00 90.00 98 VAL A CA 1
ATOM 705 C C . VAL A 1 98 ? -4.614 7.723 -8.821 1.00 90.00 98 VAL A C 1
ATOM 707 O O . VAL A 1 98 ? -4.625 8.150 -7.661 1.00 90.00 98 VAL A O 1
ATOM 710 N N . PHE A 1 99 ? -5.625 7.899 -9.663 1.00 88.62 99 PHE A N 1
ATOM 711 C CA . PHE A 1 99 ? -6.846 8.624 -9.336 1.00 88.62 99 PHE A CA 1
ATOM 712 C C . PHE A 1 99 ? -7.959 7.656 -8.905 1.00 88.62 99 PHE A C 1
ATOM 714 O O . PHE A 1 99 ? -7.937 6.488 -9.299 1.00 88.62 99 PHE A O 1
ATOM 721 N N . PRO A 1 100 ? -8.969 8.126 -8.148 1.00 84.75 100 PRO A N 1
ATOM 722 C CA . PRO A 1 100 ? -10.071 7.282 -7.667 1.00 84.75 100 PRO A CA 1
ATOM 723 C C . PRO A 1 100 ? -10.860 6.565 -8.774 1.00 84.75 100 PRO A C 1
ATOM 725 O O . PRO A 1 100 ? -11.491 5.543 -8.537 1.00 84.75 100 PRO A O 1
ATOM 728 N N . ASN A 1 101 ? -10.822 7.085 -10.003 1.00 84.06 101 ASN A N 1
ATOM 729 C CA . ASN A 1 101 ? -11.451 6.475 -11.176 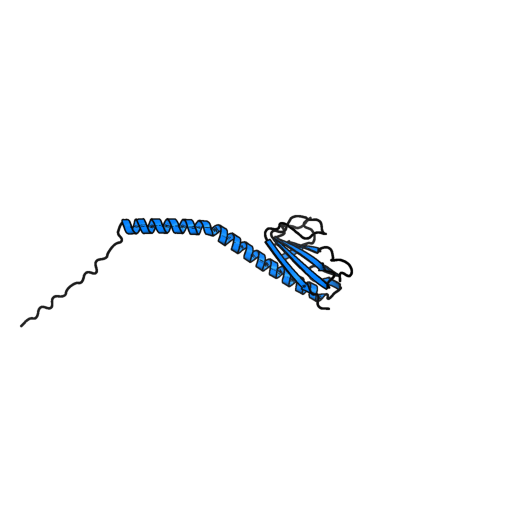1.00 84.06 101 ASN A CA 1
ATOM 730 C C . ASN A 1 101 ? -10.605 5.348 -11.813 1.00 84.06 101 ASN A C 1
ATOM 732 O O . ASN A 1 101 ? -10.940 4.877 -12.898 1.00 84.06 101 ASN A O 1
ATOM 736 N N . GLY A 1 102 ? -9.483 4.962 -11.196 1.00 81.25 102 GLY A N 1
ATOM 737 C CA . GLY A 1 102 ? -8.554 3.953 -11.710 1.00 81.25 102 GLY A CA 1
ATOM 738 C C . GLY A 1 102 ? -7.653 4.435 -12.853 1.00 81.25 102 GLY A C 1
ATOM 739 O O . GLY A 1 102 ? -6.862 3.650 -13.375 1.00 81.25 102 GLY A O 1
ATOM 740 N N . SER A 1 103 ? -7.745 5.708 -13.247 1.00 86.81 103 SER A N 1
ATOM 741 C CA . SER A 1 103 ? -6.820 6.307 -14.214 1.00 86.81 103 SER A CA 1
ATOM 742 C C . SER A 1 103 ? -5.477 6.615 -13.557 1.00 86.81 103 SER A C 1
ATOM 744 O O . SER A 1 103 ? -5.390 6.795 -12.340 1.00 86.81 103 SER A O 1
ATOM 746 N N . TYR A 1 104 ? -4.429 6.718 -14.370 1.00 86.94 104 TYR A N 1
ATOM 747 C CA . TYR A 1 104 ? -3.090 7.087 -13.926 1.00 86.94 104 TYR A CA 1
ATOM 748 C C . TYR A 1 104 ? -2.518 8.216 -14.783 1.00 86.94 104 TYR A C 1
ATOM 750 O O . TYR A 1 104 ? -2.831 8.333 -15.966 1.00 86.94 104 TYR A O 1
ATOM 758 N N . SER A 1 105 ? -1.677 9.049 -14.178 1.00 84.75 105 SER A N 1
ATOM 759 C CA . SER A 1 105 ? -0.953 10.124 -14.862 1.00 84.75 105 SER A CA 1
ATOM 760 C C . SER A 1 105 ? 0.462 10.237 -14.313 1.00 84.75 105 SER A C 1
ATOM 762 O O . SER A 1 105 ? 0.689 10.028 -13.125 1.00 84.75 105 SER A O 1
ATOM 764 N N . THR A 1 106 ? 1.417 10.607 -15.157 1.00 80.00 106 THR A N 1
ATOM 765 C CA . THR A 1 106 ? 2.788 10.950 -14.744 1.00 80.00 106 THR A CA 1
ATOM 766 C C . THR A 1 106 ? 2.909 12.403 -14.274 1.00 80.00 106 THR A C 1
ATOM 768 O O . THR A 1 106 ? 3.924 12.784 -13.698 1.00 80.00 106 THR A O 1
ATOM 771 N N . SER A 1 107 ? 1.868 13.220 -14.471 1.00 72.44 107 SER A N 1
ATOM 772 C CA . SER A 1 107 ? 1.800 14.605 -14.004 1.00 72.44 107 SER A CA 1
ATOM 773 C C . SER A 1 107 ? 0.533 14.863 -13.190 1.00 72.44 107 SER A C 1
ATOM 775 O O . SER A 1 107 ? -0.572 14.487 -13.583 1.00 72.44 107 SER A O 1
ATOM 777 N N . LEU A 1 108 ? 0.687 15.567 -12.066 1.00 68.81 108 LEU A N 1
ATOM 778 C CA . LEU A 1 108 ? -0.440 16.159 -11.332 1.00 68.81 108 LEU A CA 1
ATOM 779 C C . LEU A 1 108 ? -0.986 17.411 -12.039 1.00 68.81 108 LEU A C 1
ATOM 781 O O . LEU A 1 108 ? -2.132 17.797 -11.825 1.00 68.81 108 LEU A O 1
ATOM 785 N N . THR A 1 109 ? -0.180 18.047 -12.892 1.00 61.03 109 THR A N 1
ATOM 786 C CA . THR A 1 109 ? -0.575 19.227 -13.665 1.00 61.03 109 THR A CA 1
ATOM 787 C C . THR A 1 109 ? -1.578 18.825 -14.746 1.00 61.03 109 THR A C 1
ATOM 789 O O . THR A 1 109 ? -1.247 18.028 -15.623 1.00 61.03 109 THR A O 1
ATOM 792 N N . GLY A 1 110 ? -2.800 19.360 -14.675 1.00 54.53 110 GLY A N 1
ATOM 793 C CA . GLY A 1 110 ? -3.870 19.093 -15.647 1.00 54.53 110 GLY A CA 1
ATOM 794 C C . GLY A 1 110 ? -4.716 17.843 -15.374 1.00 54.53 110 GLY A C 1
ATOM 795 O O . GLY A 1 110 ? -5.611 17.546 -16.161 1.00 54.53 110 GLY A O 1
ATOM 796 N N . ALA A 1 111 ? -4.480 17.123 -14.273 1.00 58.31 111 ALA A N 1
ATOM 797 C CA . ALA A 1 111 ? -5.322 15.997 -13.885 1.00 58.31 111 ALA A CA 1
ATOM 798 C C . ALA A 1 111 ? -6.612 16.477 -13.192 1.00 58.31 111 ALA A C 1
ATOM 800 O O . ALA A 1 111 ? -6.577 17.319 -12.297 1.00 58.31 111 ALA A O 1
ATOM 801 N N . SER A 1 112 ? -7.763 15.936 -13.595 1.00 52.56 112 SER A N 1
ATOM 802 C CA . SER A 1 112 ? -9.102 16.396 -13.192 1.00 52.56 112 SER A CA 1
ATOM 803 C C . SER A 1 112 ? -9.551 15.936 -11.790 1.00 52.56 112 SER A C 1
ATOM 805 O O . SER A 1 112 ? -10.736 15.696 -11.569 1.00 52.56 112 SER A O 1
ATOM 807 N N . GLY A 1 113 ? -8.632 15.781 -10.834 1.00 65.75 113 GLY A N 1
ATOM 808 C CA . GLY A 1 113 ? -8.947 15.335 -9.473 1.00 65.75 113 GLY A CA 1
ATOM 809 C C . GLY A 1 113 ? -7.718 15.228 -8.571 1.00 65.75 113 GLY A C 1
ATOM 810 O O . GLY A 1 113 ? -6.586 15.297 -9.039 1.00 65.75 113 GLY A O 1
ATOM 811 N N . ALA A 1 114 ? -7.932 15.054 -7.265 1.00 77.81 114 ALA A N 1
ATOM 812 C CA . ALA A 1 114 ? -6.849 14.748 -6.334 1.00 77.81 114 ALA A CA 1
ATOM 813 C C . ALA A 1 114 ? -6.435 13.277 -6.498 1.00 77.81 114 ALA A C 1
ATOM 815 O O . ALA A 1 114 ? -7.274 12.379 -6.396 1.00 77.81 114 ALA A O 1
ATOM 816 N N . ALA A 1 115 ? -5.153 13.027 -6.772 1.00 85.19 115 ALA A N 1
ATOM 817 C CA . ALA A 1 115 ? -4.615 11.671 -6.781 1.00 85.19 115 ALA A CA 1
ATOM 818 C C . ALA A 1 115 ? -4.753 11.052 -5.382 1.00 85.19 115 ALA A C 1
ATOM 820 O O . ALA A 1 115 ? -4.479 11.710 -4.379 1.00 85.19 115 ALA A O 1
ATOM 821 N N . GLN A 1 116 ? -5.179 9.792 -5.314 1.00 89.56 116 GLN A N 1
ATOM 822 C CA . GLN A 1 116 ? -5.357 9.086 -4.043 1.00 89.56 116 GLN A CA 1
ATOM 823 C C . GLN A 1 116 ? -4.079 8.348 -3.646 1.00 89.56 116 GLN A C 1
ATOM 825 O O . GLN A 1 116 ? -3.672 8.404 -2.485 1.00 89.56 116 GLN A O 1
ATOM 830 N N . TYR A 1 117 ? -3.415 7.737 -4.631 1.00 91.06 117 TYR A N 1
ATOM 831 C CA . TYR A 1 117 ? -2.159 7.020 -4.445 1.00 91.06 117 TYR A CA 1
ATOM 832 C C . TYR A 1 117 ? -1.068 7.580 -5.344 1.00 91.06 117 TYR A C 1
ATOM 834 O O . TYR A 1 117 ? -1.321 8.033 -6.465 1.00 91.06 117 TYR A O 1
ATOM 842 N N . ARG A 1 118 ? 0.165 7.490 -4.861 1.00 90.06 118 ARG A N 1
ATOM 843 C CA . ARG A 1 118 ? 1.369 7.698 -5.659 1.00 90.06 118 ARG A CA 1
ATOM 844 C C . ARG A 1 118 ? 2.153 6.394 -5.711 1.00 90.06 118 ARG A C 1
ATOM 846 O O . ARG A 1 118 ? 2.421 5.814 -4.664 1.00 90.06 118 ARG A O 1
ATOM 853 N N . LEU A 1 119 ? 2.493 5.962 -6.917 1.00 91.31 119 LEU A N 1
ATOM 854 C CA . LEU A 1 119 ? 3.309 4.796 -7.230 1.00 91.31 119 LEU A CA 1
ATOM 855 C C . LEU A 1 119 ? 4.677 5.284 -7.715 1.00 91.31 119 LEU A C 1
ATOM 857 O O . LEU A 1 119 ? 4.751 6.031 -8.686 1.00 91.31 119 LEU A O 1
ATOM 861 N N . ASP A 1 120 ? 5.746 4.840 -7.069 1.00 91.25 120 ASP A N 1
ATOM 862 C CA . ASP A 1 120 ? 7.125 5.096 -7.471 1.00 91.25 120 ASP A CA 1
ATOM 863 C C . ASP A 1 120 ? 7.828 3.761 -7.737 1.00 91.25 120 ASP A C 1
ATOM 865 O O . ASP A 1 120 ? 7.819 2.859 -6.894 1.00 91.25 120 ASP A O 1
ATOM 869 N N . VAL A 1 121 ? 8.423 3.626 -8.921 1.00 91.00 121 VAL A N 1
ATOM 870 C CA . VAL A 1 121 ? 9.084 2.394 -9.374 1.00 91.00 121 VAL A CA 1
ATOM 871 C C . VAL A 1 121 ? 10.521 2.697 -9.763 1.00 91.00 121 VAL A C 1
ATOM 873 O O . VAL A 1 121 ? 10.754 3.554 -10.607 1.00 91.00 121 VAL A O 1
ATOM 876 N N . ALA A 1 122 ? 11.487 1.965 -9.214 1.00 90.38 122 ALA A N 1
ATOM 877 C CA . ALA A 1 122 ? 12.883 2.070 -9.623 1.00 90.38 122 ALA A CA 1
ATOM 878 C C . ALA A 1 122 ? 13.489 0.698 -9.908 1.00 90.38 122 ALA A C 1
ATOM 880 O O . ALA A 1 122 ? 13.267 -0.266 -9.172 1.00 90.38 122 ALA A O 1
ATOM 881 N N . PHE A 1 123 ? 14.310 0.644 -10.951 1.00 88.56 123 PHE A N 1
ATOM 882 C CA . PHE A 1 123 ? 15.082 -0.533 -11.327 1.00 88.56 123 PHE A CA 1
ATOM 883 C C . PHE A 1 123 ? 16.477 -0.427 -10.718 1.00 88.56 123 PHE A C 1
ATOM 885 O O . PHE A 1 123 ? 17.231 0.495 -11.017 1.00 88.56 123 PHE A O 1
ATOM 892 N N . LEU A 1 124 ? 16.795 -1.350 -9.822 1.00 87.69 124 LEU A N 1
ATOM 893 C CA . LEU A 1 124 ? 18.031 -1.378 -9.059 1.00 87.69 124 LEU A CA 1
ATOM 894 C C . LEU A 1 124 ? 19.139 -2.066 -9.849 1.00 87.69 124 LEU A C 1
ATOM 896 O O . LEU A 1 124 ? 18.893 -2.972 -10.651 1.00 87.69 124 LEU A O 1
ATOM 900 N N . LYS A 1 125 ? 20.387 -1.703 -9.552 1.00 81.62 125 LYS A N 1
ATOM 901 C CA . LYS A 1 125 ? 21.580 -2.302 -10.178 1.00 81.62 125 LYS A CA 1
ATOM 902 C C . LYS A 1 125 ? 21.694 -3.822 -9.999 1.00 81.62 125 LYS A C 1
ATOM 904 O O . LYS A 1 125 ? 22.434 -4.483 -10.714 1.00 81.62 125 LYS A O 1
ATOM 909 N N . SER A 1 126 ? 20.982 -4.387 -9.026 1.00 78.81 126 SER A N 1
ATOM 910 C CA . SER A 1 126 ? 20.933 -5.825 -8.744 1.00 78.81 126 SER A CA 1
ATOM 911 C C . SER A 1 126 ? 19.970 -6.603 -9.648 1.00 78.81 126 SER A C 1
ATOM 913 O O . SER A 1 126 ? 19.702 -7.768 -9.372 1.00 78.81 126 SER A O 1
ATOM 915 N N . SER A 1 127 ? 19.413 -5.981 -10.694 1.00 81.25 127 SER A N 1
ATOM 916 C CA . SER A 1 127 ? 18.271 -6.518 -11.460 1.00 81.25 127 SER A CA 1
ATOM 917 C C . SER A 1 127 ? 17.005 -6.715 -10.612 1.00 81.25 127 SER A C 1
ATOM 919 O O . SER A 1 127 ? 16.084 -7.434 -10.999 1.00 81.25 127 SER A O 1
ATOM 921 N N . ALA A 1 128 ? 16.941 -6.063 -9.449 1.00 87.44 128 ALA A N 1
ATOM 922 C CA . ALA A 1 128 ? 15.733 -5.970 -8.645 1.00 87.44 128 ALA A CA 1
ATOM 923 C C . ALA A 1 128 ? 14.933 -4.713 -8.999 1.00 87.44 128 ALA A C 1
ATOM 925 O O . ALA A 1 128 ? 15.468 -3.725 -9.490 1.00 87.44 128 ALA A O 1
ATOM 926 N N . VAL A 1 129 ? 13.641 -4.736 -8.714 1.00 90.44 129 VAL A N 1
ATOM 927 C CA . VAL A 1 129 ? 12.720 -3.613 -8.817 1.00 90.44 129 VAL A CA 1
ATOM 928 C C . VAL A 1 129 ? 12.254 -3.268 -7.420 1.00 90.44 129 VAL A C 1
ATOM 930 O O . VAL A 1 129 ? 11.770 -4.134 -6.692 1.00 90.44 129 VAL A O 1
ATOM 933 N N . ARG A 1 130 ? 12.373 -1.994 -7.064 1.00 92.00 130 ARG A N 1
ATOM 934 C CA . ARG A 1 130 ? 11.761 -1.421 -5.871 1.00 92.00 130 ARG A CA 1
ATOM 935 C C . ARG A 1 130 ? 10.489 -0.700 -6.283 1.00 92.00 130 ARG A C 1
ATOM 937 O O . ARG A 1 130 ? 10.522 0.156 -7.164 1.00 92.00 130 ARG A O 1
ATOM 944 N N . ILE A 1 131 ? 9.383 -1.056 -5.649 1.00 93.19 131 ILE A N 1
ATOM 945 C CA . ILE A 1 131 ? 8.069 -0.473 -5.886 1.00 93.19 131 ILE A CA 1
ATOM 946 C C . ILE A 1 131 ?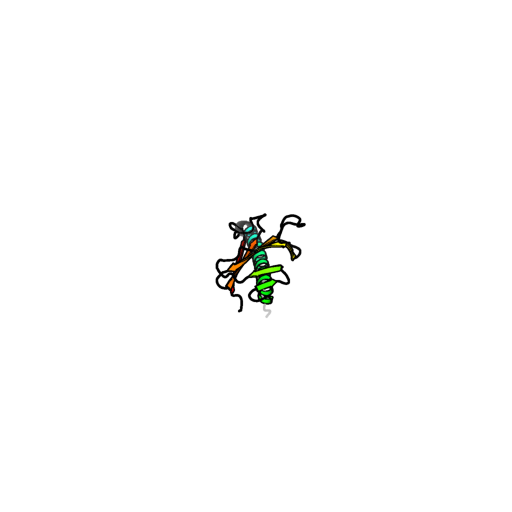 7.559 0.061 -4.558 1.00 93.19 131 ILE A C 1
ATOM 948 O O . ILE A 1 131 ? 7.447 -0.687 -3.588 1.00 93.19 131 ILE A O 1
ATOM 952 N N . LEU A 1 132 ? 7.228 1.344 -4.529 1.00 92.56 132 LEU A N 1
ATOM 953 C CA . LEU A 1 132 ? 6.662 2.016 -3.372 1.00 92.56 132 LEU A CA 1
ATOM 954 C C . LEU A 1 132 ? 5.322 2.627 -3.761 1.00 92.56 132 LEU A C 1
ATOM 956 O O . LEU A 1 132 ? 5.228 3.365 -4.738 1.00 92.56 132 LEU A O 1
ATOM 960 N N . VAL A 1 133 ? 4.291 2.352 -2.973 1.00 93.12 133 VAL A N 1
ATOM 961 C CA . VAL A 1 133 ? 3.000 3.033 -3.066 1.00 93.12 133 VAL A CA 1
ATOM 962 C C . VAL A 1 133 ? 2.767 3.818 -1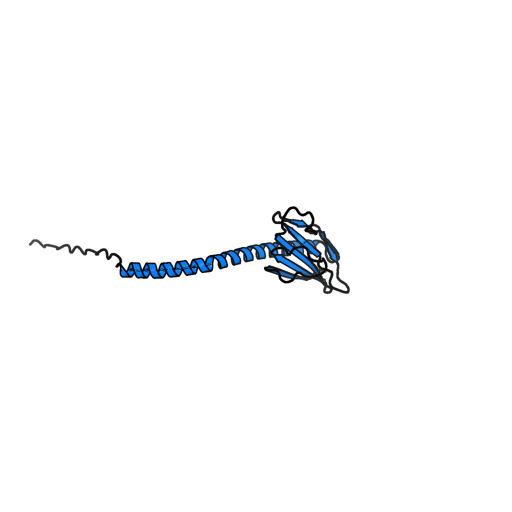.786 1.00 93.12 133 VAL A C 1
ATOM 964 O O . VAL A 1 133 ? 2.991 3.302 -0.696 1.00 93.12 133 VAL A O 1
ATOM 967 N N . THR A 1 134 ? 2.318 5.065 -1.904 1.00 91.94 134 THR A N 1
ATOM 968 C CA . THR A 1 134 ? 2.062 5.953 -0.760 1.00 91.94 134 THR A CA 1
ATOM 969 C C . THR A 1 134 ? 0.667 6.560 -0.813 1.00 91.94 134 THR A C 1
ATOM 971 O O . THR A 1 134 ? 0.141 6.829 -1.899 1.00 91.94 134 THR A O 1
ATOM 974 N N . TRP A 1 135 ? 0.073 6.764 0.367 1.00 91.06 135 TRP A N 1
ATOM 975 C CA . TRP A 1 135 ? -1.202 7.458 0.551 1.00 91.06 135 TRP A CA 1
ATOM 976 C C . TRP A 1 135 ? -1.174 8.363 1.803 1.00 91.06 135 TRP A C 1
ATOM 978 O O . TRP A 1 135 ? -0.506 8.038 2.789 1.00 91.06 135 TRP A O 1
ATOM 988 N N . PRO A 1 136 ? -1.910 9.491 1.797 1.00 86.88 136 PRO A N 1
ATOM 989 C CA . PRO A 1 136 ? -2.487 10.122 0.605 1.00 86.88 136 PRO A CA 1
ATOM 990 C C . PRO A 1 136 ? -1.378 10.506 -0.386 1.00 86.88 136 PRO A C 1
ATOM 992 O O . PRO A 1 136 ? -0.228 10.658 0.019 1.00 86.88 136 PRO A O 1
ATOM 995 N N . ALA A 1 137 ? -1.689 10.627 -1.680 1.00 81.81 137 ALA A N 1
ATOM 996 C CA . ALA A 1 137 ? -0.670 10.965 -2.671 1.00 81.81 137 ALA A CA 1
ATOM 997 C C . ALA A 1 137 ? -0.016 12.319 -2.317 1.00 81.81 137 ALA A C 1
ATOM 999 O O . ALA A 1 137 ? -0.706 13.345 -2.312 1.00 81.81 137 ALA A O 1
ATOM 1000 N N . PRO A 1 138 ? 1.297 12.367 -2.022 1.00 68.88 138 PRO A N 1
ATOM 1001 C CA . PRO A 1 138 ? 1.957 13.637 -1.772 1.00 68.88 138 PRO A CA 1
ATOM 1002 C C . PRO A 1 138 ? 1.888 14.513 -3.025 1.00 68.88 138 PRO A C 1
ATOM 1004 O O . PRO A 1 138 ? 2.024 14.020 -4.148 1.00 68.88 138 PRO A O 1
ATOM 1007 N N . GLY A 1 139 ? 1.724 15.825 -2.823 1.00 65.06 139 GLY A N 1
ATOM 1008 C CA . GLY A 1 139 ? 1.803 16.816 -3.899 1.00 65.06 139 GLY A CA 1
ATOM 1009 C C . GLY A 1 139 ? 3.129 16.746 -4.669 1.00 65.06 139 GLY A C 1
ATOM 1010 O O . GLY A 1 139 ? 4.057 16.041 -4.264 1.00 65.06 139 GLY A O 1
ATOM 1011 N N . ILE A 1 140 ? 3.206 17.484 -5.781 1.00 56.94 140 ILE A N 1
ATOM 1012 C CA . ILE A 1 140 ? 4.319 17.465 -6.748 1.00 56.94 140 ILE A CA 1
ATOM 1013 C C . ILE A 1 140 ? 5.669 17.404 -6.020 1.00 56.94 140 ILE A C 1
ATOM 1015 O O . ILE A 1 140 ? 6.022 18.311 -5.264 1.00 56.94 140 ILE A O 1
ATOM 1019 N N . LYS A 1 141 ? 6.421 16.322 -6.235 1.00 58.16 141 LYS A N 1
ATOM 1020 C CA . LYS A 1 141 ? 7.813 16.207 -5.789 1.00 58.16 141 LYS A CA 1
ATOM 1021 C C . LYS A 1 141 ? 8.699 16.006 -7.008 1.00 58.16 141 LYS A C 1
ATOM 1023 O O . LYS A 1 141 ? 8.255 15.454 -8.010 1.00 58.16 141 LYS A O 1
ATOM 1028 N N . THR A 1 142 ? 9.930 16.488 -6.912 1.00 54.56 142 THR A N 1
ATOM 1029 C CA . THR A 1 142 ? 10.977 16.320 -7.920 1.00 54.56 142 THR A CA 1
ATOM 1030 C C . THR A 1 142 ? 11.166 14.842 -8.264 1.00 54.56 142 THR A C 1
ATOM 1032 O O . THR A 1 142 ? 11.127 13.981 -7.386 1.00 54.56 142 THR A O 1
ATOM 1035 N N . VAL A 1 143 ? 11.342 14.568 -9.556 1.00 56.25 143 VAL A N 1
ATOM 1036 C CA . VAL A 1 143 ? 11.198 13.254 -10.214 1.00 56.25 143 VAL A CA 1
ATOM 1037 C C . VAL A 1 143 ? 12.290 12.230 -9.857 1.00 56.25 143 VAL A C 1
ATOM 1039 O O . VAL A 1 143 ? 12.275 11.124 -10.374 1.00 56.25 143 VAL A O 1
ATOM 1042 N N . ASP A 1 144 ? 13.211 12.565 -8.949 1.00 63.47 144 ASP A N 1
ATOM 1043 C CA . ASP A 1 144 ? 14.464 11.820 -8.751 1.00 63.47 144 ASP A CA 1
ATOM 1044 C C . ASP A 1 144 ? 14.680 11.320 -7.312 1.00 63.47 144 ASP A C 1
ATOM 1046 O O . ASP A 1 144 ? 15.747 10.804 -6.981 1.00 63.47 144 ASP A O 1
ATOM 1050 N N . GLN A 1 145 ? 13.695 11.480 -6.421 1.00 73.06 145 GLN A N 1
ATOM 1051 C CA . GLN A 1 145 ? 13.835 11.113 -5.008 1.00 73.06 145 GLN A CA 1
ATOM 1052 C C . GLN A 1 145 ? 12.666 10.268 -4.507 1.00 73.06 145 GLN A C 1
ATOM 1054 O O . GLN A 1 145 ? 11.499 10.547 -4.791 1.00 73.06 145 GLN A O 1
ATOM 1059 N N . TRP A 1 146 ? 12.993 9.262 -3.693 1.00 79.75 146 TRP A N 1
ATOM 1060 C CA . TRP A 1 146 ? 11.991 8.466 -2.994 1.00 79.75 146 TRP A CA 1
ATOM 1061 C C . TRP A 1 146 ? 11.147 9.350 -2.062 1.00 79.75 146 TRP A C 1
ATOM 1063 O O . TRP A 1 146 ? 11.705 10.173 -1.328 1.00 79.75 146 TRP A O 1
ATOM 1073 N N . PRO A 1 147 ? 9.814 9.178 -2.048 1.00 76.56 147 PRO A N 1
ATOM 1074 C CA . PRO A 1 147 ? 8.948 9.836 -1.083 1.00 76.56 147 PRO A CA 1
ATOM 1075 C C . PRO A 1 147 ? 9.384 9.540 0.354 1.00 76.56 147 PRO A C 1
ATOM 1077 O O . PRO A 1 147 ? 9.672 8.400 0.710 1.00 76.56 147 PRO A O 1
ATOM 1080 N N . SER A 1 148 ? 9.355 10.563 1.204 1.00 75.12 148 SER A N 1
ATOM 1081 C CA . SER A 1 148 ? 9.541 10.439 2.650 1.00 75.12 148 SER A CA 1
ATOM 1082 C C . SER A 1 148 ? 8.420 11.170 3.396 1.00 75.12 148 SER A C 1
ATOM 1084 O O . SER A 1 148 ? 7.746 12.036 2.827 1.00 75.12 148 SER A O 1
ATOM 1086 N N . GLY A 1 149 ? 8.174 10.783 4.653 1.00 74.25 149 GLY A N 1
ATOM 1087 C CA . GLY A 1 149 ? 7.204 11.450 5.533 1.00 74.25 149 GLY A CA 1
ATOM 1088 C C . GLY A 1 149 ? 5.732 11.291 5.132 1.00 74.25 149 GLY A C 1
ATOM 1089 O O . GLY A 1 149 ? 4.947 12.207 5.356 1.00 74.25 149 GLY A O 1
ATOM 1090 N N . GLN A 1 150 ? 5.362 10.173 4.501 1.00 79.69 150 GLN A N 1
ATOM 1091 C CA . GLN A 1 150 ? 3.971 9.879 4.133 1.00 79.69 150 GLN A CA 1
ATOM 1092 C C . GLN A 1 150 ? 3.229 9.196 5.286 1.00 79.69 150 GLN A C 1
ATOM 1094 O O . GLN A 1 150 ? 3.843 8.460 6.055 1.00 79.69 150 GLN A O 1
ATOM 1099 N N . ALA A 1 151 ? 1.919 9.440 5.396 1.00 80.38 151 ALA A N 1
ATOM 1100 C CA . ALA A 1 151 ? 1.089 8.864 6.456 1.00 80.38 151 ALA A CA 1
ATOM 1101 C C . ALA A 1 151 ? 0.987 7.334 6.340 1.00 80.38 151 ALA A C 1
ATOM 1103 O O . ALA A 1 151 ? 1.084 6.634 7.345 1.00 80.38 151 ALA A O 1
ATOM 1104 N N . GLY A 1 152 ? 0.847 6.824 5.113 1.00 87.56 152 GLY A N 1
ATOM 1105 C CA . GLY A 1 152 ? 0.859 5.401 4.804 1.00 87.56 152 GLY A CA 1
ATOM 1106 C C . GLY A 1 152 ? 1.750 5.084 3.606 1.00 87.56 152 GLY A C 1
ATOM 1107 O O . GLY A 1 152 ? 1.856 5.860 2.650 1.00 87.56 152 GLY A O 1
ATOM 1108 N N . SER A 1 153 ? 2.414 3.931 3.668 1.00 90.62 153 SER A N 1
ATOM 1109 C CA . SER A 1 153 ? 3.221 3.415 2.566 1.00 90.62 153 SER A CA 1
ATOM 1110 C C . SER A 1 153 ? 3.190 1.892 2.513 1.00 90.62 153 SER A C 1
ATOM 1112 O O . SER A 1 153 ? 3.035 1.222 3.534 1.00 90.62 153 SER A O 1
ATOM 1114 N N . TYR A 1 154 ? 3.335 1.353 1.310 1.00 91.75 154 TYR A N 1
ATOM 1115 C CA . TYR A 1 154 ? 3.475 -0.068 1.048 1.00 91.75 154 TYR A CA 1
ATOM 1116 C C . TYR A 1 154 ? 4.614 -0.268 0.050 1.00 91.75 154 TYR A C 1
ATOM 1118 O O . TYR A 1 154 ? 4.584 0.289 -1.047 1.00 91.75 154 TYR A O 1
ATOM 1126 N N . GLU A 1 155 ? 5.626 -1.035 0.445 1.00 92.19 155 GLU A N 1
ATOM 1127 C CA . GLU A 1 155 ? 6.854 -1.222 -0.323 1.00 92.19 155 GLU A CA 1
ATOM 1128 C C . GLU A 1 155 ? 7.087 -2.700 -0.634 1.00 92.19 155 GLU A C 1
ATOM 1130 O O . GLU A 1 155 ? 6.922 -3.564 0.229 1.00 92.19 155 GLU A O 1
ATOM 1135 N N . VAL A 1 156 ? 7.509 -2.983 -1.865 1.00 93.88 156 VAL A N 1
ATOM 1136 C CA . VAL A 1 156 ? 7.949 -4.308 -2.301 1.00 93.88 156 VAL A CA 1
ATOM 1137 C C . VAL A 1 156 ? 9.239 -4.172 -3.099 1.00 93.88 156 VAL A C 1
ATOM 1139 O O . VAL A 1 156 ? 9.334 -3.357 -4.015 1.00 93.88 156 VAL A O 1
ATOM 1142 N N . VAL A 1 157 ? 10.219 -5.018 -2.782 1.00 91.75 157 VAL A N 1
ATOM 1143 C CA . VAL A 1 157 ? 11.426 -5.209 -3.591 1.00 91.75 157 VAL A CA 1
ATOM 1144 C C . VAL A 1 157 ? 11.402 -6.628 -4.143 1.00 91.75 157 VAL A C 1
ATOM 1146 O O . VAL A 1 157 ? 11.282 -7.586 -3.383 1.00 91.75 157 VAL A O 1
ATOM 1149 N N . THR A 1 158 ? 11.478 -6.773 -5.463 1.00 89.81 158 THR A N 1
ATOM 1150 C CA . THR A 1 158 ? 11.408 -8.078 -6.135 1.00 89.81 158 THR A CA 1
ATOM 1151 C C . THR A 1 158 ? 12.416 -8.171 -7.271 1.00 89.81 158 THR A C 1
ATOM 1153 O O . THR A 1 158 ? 12.840 -7.151 -7.795 1.00 89.81 158 THR A O 1
ATOM 1156 N N . VAL A 1 159 ? 12.829 -9.375 -7.652 1.00 85.94 159 VAL A N 1
ATOM 1157 C CA . VAL A 1 159 ? 13.783 -9.583 -8.749 1.00 85.94 159 VAL A CA 1
ATOM 1158 C C . VAL A 1 159 ? 13.061 -9.673 -10.089 1.00 85.94 159 VAL A C 1
ATOM 1160 O O . VAL A 1 159 ? 11.973 -10.244 -10.176 1.00 85.94 159 VAL A O 1
ATOM 1163 N N . LEU A 1 160 ? 13.662 -9.116 -11.140 1.00 74.38 160 LEU A N 1
ATOM 1164 C CA . LEU A 1 160 ? 13.233 -9.400 -12.506 1.00 74.38 160 LEU A CA 1
ATOM 1165 C C . LEU A 1 160 ? 13.642 -10.834 -12.847 1.00 74.38 160 LEU A C 1
ATOM 1167 O O . LEU A 1 160 ? 14.778 -11.230 -12.590 1.00 74.38 160 LEU A O 1
ATOM 1171 N N . ASN A 1 161 ? 12.718 -11.610 -13.412 1.00 67.62 161 ASN A N 1
ATOM 1172 C CA . ASN A 1 161 ? 13.084 -12.892 -13.999 1.00 67.62 161 ASN A CA 1
ATOM 1173 C C . ASN A 1 161 ? 13.985 -12.606 -15.220 1.00 67.62 161 ASN A C 1
ATOM 1175 O O . ASN A 1 161 ? 13.607 -11.730 -16.010 1.00 67.62 161 ASN A O 1
ATOM 1179 N N . PRO A 1 162 ? 15.164 -13.244 -15.338 1.00 58.00 162 PRO A N 1
ATOM 1180 C CA . PRO A 1 162 ? 16.020 -13.110 -16.515 1.00 58.00 162 PRO A CA 1
ATOM 1181 C C . PRO A 1 162 ? 15.322 -13.545 -17.808 1.00 58.00 162 PRO A C 1
ATOM 1183 O O . PRO A 1 162 ? 14.395 -14.389 -17.743 1.00 58.00 162 PRO A O 1
#

Radius of gyration: 31.08 Å; chains: 1; bounding box: 89×60×77 Å

Sequence (162 aa):
MSVNVGSRHRRIGSRGFNLVELALSLGICSFCIIGIMGLLPIGLNTNRDTVAQTEAAGIVRAAVADIQTVGSSGITGRFKLKVTSASSSDAAPQTLYVFPNGSYSTSLTGASGAAQYRLDVAFLKSSAVRILVTWPAPGIKTVDQWPSGQAGSYEVVTVLNP

Secondary structure (DSSP, 8-state):
---------------PPPHHHHHHHHHHHHHHHHHHHHHHHHHHHHHHHHHHHHHHHHHHHHHHHHHHTTTTSEE-TTT--EE---SSSPPPPEEEEE-TTS-EES-STT-SS--SEEEEEEE-TTSEEEEEEEESPPS---TTS---S-SEEEEEEEEPP-